Protein AF-A0A2S9GIR5-F1 (afdb_monomer_lite)

Radius of gyration: 17.57 Å; chains: 1; bounding box: 39×29×47 Å

Foldseek 3Di:
DVVVCVVCVVVVHDDDFDFQCPPDPRGFDWDFDDDVVQVVVVVVVVVVCVVVVHDDDPDDDDTPPDIDGPVNVVVVVCVVVVRD

Sequence (84 aa):
LFPKVFDMLYRGDTPRINGGDYPTPDGTCVRDYIHVTDLALAHVAAARRLADGLAVEPVYNLGSGEGTSVREIMTAMRNVTGVD

Structure (mmCIF, N/CA/C/O backbone):
data_AF-A0A2S9GIR5-F1
#
_entry.id   AF-A0A2S9GIR5-F1
#
loop_
_atom_site.group_PDB
_atom_site.id
_atom_site.type_symbol
_atom_site.label_atom_id
_atom_site.label_alt_id
_atom_site.label_comp_id
_atom_site.label_asym_id
_atom_site.label_entity_id
_atom_site.label_seq_id
_atom_site.pdbx_PDB_ins_code
_atom_site.Cartn_x
_atom_site.Cartn_y
_atom_site.Cartn_z
_atom_site.occupancy
_atom_site.B_iso_or_equiv
_atom_site.auth_seq_id
_atom_site.auth_comp_id
_atom_site.auth_asym_id
_atom_site.auth_atom_id
_atom_site.pdbx_PDB_model_num
ATOM 1 N N . LEU A 1 1 ? -1.917 -6.739 8.114 1.00 89.44 1 LEU A N 1
ATOM 2 C CA . LEU A 1 1 ? -3.142 -6.081 8.624 1.00 89.44 1 LEU A CA 1
ATOM 3 C C . LEU A 1 1 ? -4.387 -6.770 8.070 1.00 89.44 1 LEU A C 1
ATOM 5 O O . LEU A 1 1 ? -4.991 -7.521 8.820 1.00 89.44 1 LEU A O 1
ATOM 9 N N . PHE A 1 2 ? -4.691 -6.616 6.774 1.00 94.81 2 PHE A N 1
ATOM 10 C CA . PHE A 1 2 ? -5.926 -7.115 6.146 1.00 94.81 2 PHE A CA 1
ATOM 11 C C . PHE A 1 2 ? -6.266 -8.591 6.425 1.00 94.81 2 PHE A C 1
ATOM 13 O O . PHE A 1 2 ? -7.328 -8.819 6.998 1.00 94.81 2 PHE A O 1
ATOM 20 N N . PRO A 1 3 ? -5.399 -9.595 6.154 1.00 95.31 3 PRO A N 1
ATOM 21 C CA . PRO A 1 3 ? -5.796 -10.997 6.343 1.00 95.31 3 PRO A CA 1
ATOM 22 C C . PRO A 1 3 ? -6.114 -11.336 7.801 1.00 95.31 3 PRO A C 1
ATOM 24 O O . PRO A 1 3 ? -7.058 -12.062 8.080 1.00 95.31 3 PRO A O 1
ATOM 27 N N . LYS A 1 4 ? -5.353 -10.757 8.740 1.00 95.25 4 LYS A N 1
ATOM 28 C CA . LYS A 1 4 ? -5.571 -10.943 10.178 1.00 95.25 4 LYS A CA 1
ATOM 29 C C . LYS A 1 4 ? -6.906 -10.349 10.623 1.00 95.25 4 LYS A C 1
ATOM 31 O O . LYS A 1 4 ? -7.613 -10.980 11.392 1.00 95.25 4 LYS A O 1
ATOM 36 N N . VAL A 1 5 ? -7.233 -9.140 10.161 1.00 95.88 5 VAL A N 1
ATOM 37 C CA . VAL A 1 5 ? -8.507 -8.497 10.508 1.00 95.88 5 VAL A CA 1
ATOM 38 C C . VAL A 1 5 ? -9.673 -9.300 9.943 1.00 95.88 5 VAL A C 1
ATOM 40 O O . VAL A 1 5 ? -10.596 -9.601 10.686 1.00 95.88 5 VAL A O 1
ATOM 43 N N . PHE A 1 6 ? -9.608 -9.719 8.677 1.00 95.31 6 PHE A N 1
ATOM 44 C CA . PHE A 1 6 ? -10.670 -10.528 8.083 1.00 95.31 6 PHE A CA 1
ATOM 45 C C . PHE A 1 6 ? -10.844 -11.890 8.768 1.00 95.31 6 PHE A C 1
ATOM 47 O O . PHE A 1 6 ? -11.980 -12.282 9.006 1.00 95.31 6 PHE A O 1
ATOM 54 N N . ASP A 1 7 ? -9.761 -12.582 9.144 1.00 96.56 7 ASP A N 1
ATOM 55 C CA . ASP A 1 7 ? -9.845 -13.838 9.910 1.00 96.56 7 ASP A CA 1
ATOM 56 C C . ASP A 1 7 ? -10.510 -13.632 11.281 1.00 96.56 7 ASP A C 1
ATOM 58 O O . ASP A 1 7 ? -11.371 -14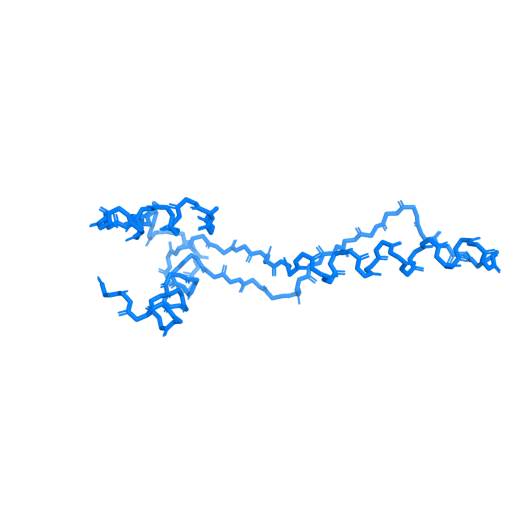.416 11.666 1.00 96.56 7 ASP A O 1
ATOM 62 N N . MET A 1 8 ? -10.180 -12.545 11.988 1.00 96.12 8 MET A N 1
ATOM 63 C CA . MET A 1 8 ? -10.835 -12.203 13.257 1.00 96.12 8 MET A CA 1
ATOM 64 C C . MET A 1 8 ? -12.330 -11.930 13.064 1.00 96.12 8 MET A C 1
ATOM 66 O O . MET A 1 8 ? -13.151 -12.534 13.748 1.00 96.12 8 MET A O 1
ATOM 70 N N . LEU A 1 9 ? -12.691 -11.092 12.086 1.00 94.50 9 LEU A N 1
ATOM 71 C CA . LEU A 1 9 ? -14.094 -10.788 11.790 1.00 94.50 9 LEU A CA 1
ATOM 72 C C . LEU A 1 9 ? -14.875 -12.050 11.396 1.00 94.50 9 LEU A C 1
ATOM 74 O O . LEU A 1 9 ? -16.001 -12.237 11.847 1.00 94.50 9 LEU A O 1
ATOM 78 N N . TYR A 1 10 ? -14.270 -12.951 10.617 1.00 94.25 10 TYR A N 1
ATOM 79 C CA . TYR A 1 10 ? -14.880 -14.229 10.238 1.00 94.25 10 TYR A CA 1
ATOM 80 C C . TYR A 1 10 ? -15.166 -15.133 11.448 1.00 94.25 10 TYR A C 1
ATOM 82 O O . TYR A 1 10 ? -16.144 -15.877 11.451 1.00 94.25 10 TYR A O 1
ATOM 90 N N . ARG A 1 11 ? -14.337 -15.056 12.495 1.00 96.00 11 ARG A N 1
ATOM 91 C CA . ARG A 1 11 ? -14.519 -15.797 13.754 1.00 96.00 11 ARG A CA 1
ATOM 92 C C . ARG A 1 11 ? -15.464 -15.106 14.743 1.00 96.00 11 ARG A C 1
ATOM 94 O O . ARG A 1 11 ? -15.760 -15.689 15.780 1.00 96.00 11 ARG A O 1
ATOM 101 N N . GLY A 1 12 ? -15.940 -13.898 14.434 1.00 94.38 12 GLY A N 1
ATOM 102 C CA . GLY A 1 12 ? -16.720 -13.068 15.357 1.00 94.38 12 GLY A CA 1
ATOM 103 C C . GLY A 1 12 ? -15.876 -12.345 16.414 1.00 94.38 12 GLY A C 1
ATOM 104 O O . GLY A 1 12 ? -16.426 -11.836 17.387 1.00 94.38 12 GLY A O 1
ATOM 105 N N . ASP A 1 13 ? -14.554 -12.287 16.238 1.00 95.88 13 ASP A N 1
ATOM 106 C CA . ASP A 1 13 ? -13.638 -11.592 17.141 1.00 95.88 13 ASP A CA 1
ATOM 107 C C . ASP A 1 13 ? -13.497 -10.106 16.770 1.00 95.88 13 ASP A C 1
ATOM 109 O O . ASP A 1 13 ? -13.453 -9.736 15.595 1.00 95.88 13 ASP A O 1
ATOM 113 N N . THR A 1 14 ? -13.314 -9.239 17.772 1.00 94.38 14 THR A N 1
ATOM 114 C CA . THR A 1 14 ? -13.096 -7.796 17.565 1.00 94.38 14 THR A CA 1
ATOM 115 C C . THR A 1 14 ? -11.606 -7.464 17.364 1.00 94.38 14 THR A C 1
ATOM 117 O O . THR A 1 14 ? -10.793 -7.670 18.276 1.00 94.38 14 THR A O 1
ATOM 120 N N . PRO A 1 15 ? -11.201 -6.900 16.208 1.00 94.25 15 PRO A N 1
ATOM 121 C CA . PRO A 1 15 ? -9.831 -6.448 15.983 1.00 94.25 15 PRO A CA 1
ATOM 122 C C . PRO A 1 15 ? -9.442 -5.287 16.906 1.00 94.25 15 PRO A C 1
ATOM 124 O O . PRO A 1 15 ? -10.245 -4.404 17.198 1.00 94.25 15 PRO A O 1
ATOM 127 N N . ARG A 1 16 ? -8.172 -5.247 17.326 1.00 94.19 16 ARG A N 1
ATOM 128 C CA . ARG A 1 16 ? -7.622 -4.173 18.169 1.00 94.19 16 ARG A CA 1
ATOM 129 C C . ARG A 1 16 ? -6.591 -3.344 17.411 1.00 94.19 16 ARG A C 1
ATOM 131 O O . ARG A 1 16 ? -5.695 -3.902 16.776 1.00 94.19 16 ARG A O 1
ATOM 138 N N 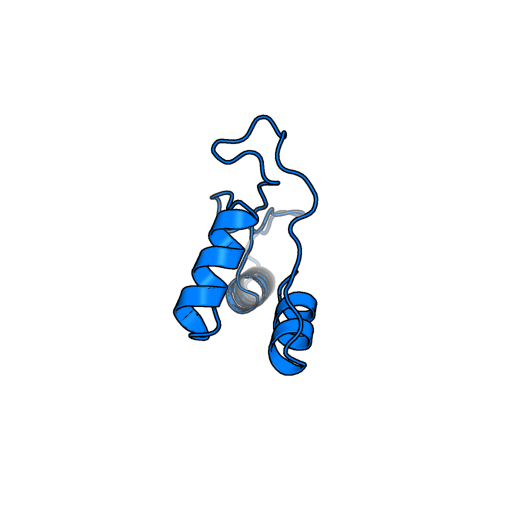. ILE A 1 17 ? -6.697 -2.022 17.529 1.00 95.31 17 ILE A N 1
ATOM 139 C CA . ILE A 1 17 ? -5.661 -1.080 17.095 1.00 95.31 17 ILE A CA 1
ATOM 140 C C . ILE A 1 17 ? -4.623 -0.978 18.216 1.00 95.31 17 ILE A C 1
ATOM 142 O O . ILE A 1 17 ? -4.976 -0.730 19.366 1.00 95.31 17 ILE A O 1
ATOM 146 N N . ASN A 1 18 ? -3.349 -1.184 17.882 1.00 94.94 18 ASN A N 1
ATOM 147 C CA . ASN A 1 18 ? -2.246 -1.041 18.831 1.00 94.94 18 ASN A CA 1
ATOM 148 C C . ASN A 1 18 ? -1.566 0.315 18.610 1.00 94.94 18 ASN A C 1
ATOM 150 O O . ASN A 1 18 ? -0.937 0.518 17.570 1.00 94.94 18 ASN A O 1
ATOM 154 N N . GLY A 1 19 ? -1.698 1.211 19.590 1.00 94.38 19 GLY A N 1
ATOM 155 C CA . GLY A 1 19 ? -1.237 2.601 19.525 1.00 94.38 19 GLY A CA 1
ATOM 156 C C . GLY A 1 19 ? -2.379 3.594 19.289 1.00 94.38 19 GLY A C 1
ATOM 157 O O . GLY A 1 19 ? -3.416 3.245 18.723 1.00 94.38 19 GLY A O 1
ATOM 158 N N . GLY A 1 20 ? -2.191 4.826 19.755 1.00 96.50 20 GLY A N 1
ATOM 159 C CA . GLY A 1 20 ? -3.196 5.898 19.671 1.00 96.50 20 GLY A CA 1
ATOM 160 C C . GLY A 1 20 ? -2.647 7.291 19.991 1.00 96.50 20 GLY A C 1
ATOM 161 O O . GLY A 1 20 ? -3.414 8.228 20.178 1.00 96.50 20 GLY A O 1
ATOM 162 N N . ASP A 1 21 ? -1.329 7.403 20.083 1.00 97.75 21 ASP A N 1
ATOM 163 C CA . ASP A 1 21 ? -0.550 8.533 20.573 1.00 97.75 21 ASP A CA 1
ATOM 164 C C . ASP A 1 21 ? 0.601 8.894 19.616 1.00 97.75 21 ASP A C 1
ATOM 166 O O . ASP A 1 21 ? 1.490 9.673 19.958 1.00 97.75 21 ASP A O 1
ATOM 170 N N . TYR A 1 22 ? 0.592 8.352 18.392 1.00 97.94 22 TYR A N 1
ATOM 171 C CA . TYR A 1 22 ? 1.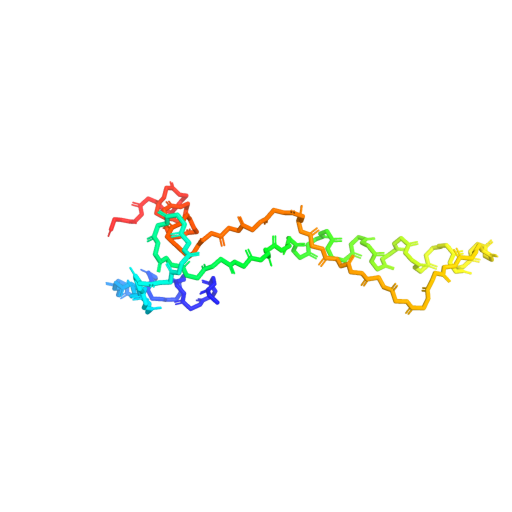540 8.761 17.360 1.00 97.94 22 TYR A CA 1
ATOM 172 C C . TYR A 1 22 ? 1.283 10.219 16.942 1.00 97.94 22 TYR A C 1
ATOM 174 O O . TYR A 1 22 ? 0.123 10.637 16.900 1.00 97.94 22 TYR A O 1
ATOM 182 N N . PRO A 1 23 ? 2.321 10.982 16.539 1.00 97.69 23 PRO A N 1
ATOM 183 C CA . PRO A 1 23 ? 2.175 12.337 15.998 1.00 97.69 23 PRO A CA 1
ATOM 184 C C . PRO A 1 23 ? 1.583 12.299 14.575 1.00 97.69 23 PRO A C 1
ATOM 186 O O . PRO A 1 23 ? 2.242 12.601 13.584 1.00 97.69 23 PRO A O 1
ATOM 189 N N . THR A 1 24 ? 0.332 11.865 14.480 1.00 98.00 24 THR A N 1
ATOM 190 C CA . THR A 1 24 ? -0.468 11.658 13.265 1.00 98.00 24 THR A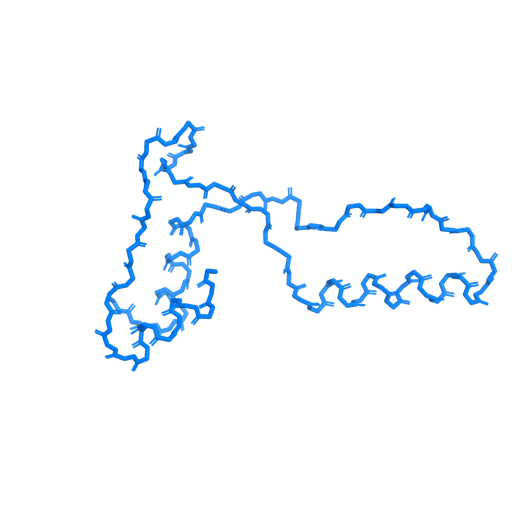 CA 1
ATOM 191 C C . THR A 1 24 ? -1.880 12.186 13.529 1.00 98.00 24 THR A C 1
ATOM 193 O O . THR A 1 24 ? -2.274 12.236 14.697 1.00 98.00 24 THR A O 1
ATOM 196 N N . PRO A 1 25 ? -2.661 12.567 12.501 1.00 97.62 25 PRO A N 1
ATOM 197 C CA . PRO A 1 25 ? -3.944 13.246 12.705 1.00 97.62 25 PRO A CA 1
ATOM 198 C C . PRO A 1 25 ? -4.936 12.528 13.636 1.00 97.62 25 PRO A C 1
ATOM 200 O O . PRO A 1 25 ? -5.674 13.195 14.355 1.00 97.62 25 PRO A O 1
ATOM 203 N N . ASP A 1 26 ? -4.941 11.190 13.663 1.00 97.81 26 ASP A N 1
ATOM 204 C CA . ASP A 1 26 ? -5.852 10.383 14.493 1.00 97.81 26 ASP A CA 1
ATOM 205 C C . ASP A 1 26 ? -5.155 9.519 15.562 1.00 97.81 26 ASP A C 1
ATOM 207 O O . ASP A 1 26 ? -5.776 8.625 16.161 1.00 97.81 26 ASP A O 1
ATOM 211 N N . GLY A 1 27 ? -3.861 9.775 15.775 1.00 98.06 27 GLY A N 1
ATOM 212 C CA . GLY A 1 27 ? -3.014 9.081 16.740 1.00 98.06 27 GLY A CA 1
ATOM 213 C C . GLY A 1 27 ? -2.567 7.677 16.325 1.00 98.06 27 GLY A C 1
ATOM 214 O O . GLY A 1 27 ? -1.820 7.046 17.074 1.00 98.06 27 GLY A O 1
ATOM 215 N N . THR A 1 28 ? -2.995 7.149 15.174 1.00 98.50 28 THR A N 1
ATOM 216 C CA . THR A 1 28 ? -2.664 5.786 14.735 1.00 98.50 28 THR A CA 1
ATOM 217 C C . THR A 1 28 ? -1.592 5.757 13.645 1.00 98.50 28 THR A C 1
ATOM 219 O O . THR A 1 28 ? -1.376 6.712 12.909 1.00 98.50 28 THR A O 1
ATOM 222 N N . CYS A 1 29 ? -0.877 4.634 13.529 1.00 98.00 29 CYS A N 1
ATOM 223 C CA . CYS A 1 29 ? 0.170 4.471 12.518 1.00 98.00 29 CYS A CA 1
ATOM 224 C C . CYS A 1 29 ? -0.342 4.762 11.095 1.00 98.00 29 CYS A C 1
ATOM 226 O O . CYS A 1 29 ? -1.313 4.150 10.664 1.00 98.00 29 CYS A O 1
ATOM 228 N N . VAL A 1 30 ? 0.383 5.593 10.344 1.00 97.94 30 VAL A N 1
ATOM 229 C CA . VAL A 1 30 ? 0.148 5.838 8.910 1.00 97.94 30 VAL A CA 1
ATOM 230 C C . VAL A 1 30 ? 1.072 4.957 8.070 1.00 97.94 30 VAL A C 1
ATOM 232 O O . VAL A 1 30 ? 2.258 4.817 8.390 1.00 97.94 30 VAL A O 1
ATOM 235 N N . ARG A 1 31 ? 0.543 4.317 7.024 1.00 97.25 31 ARG A N 1
ATOM 236 C CA . ARG A 1 31 ? 1.294 3.481 6.072 1.00 97.25 31 ARG A CA 1
ATOM 237 C C . ARG A 1 31 ? 0.809 3.734 4.648 1.00 97.25 31 ARG A C 1
ATOM 239 O O . ARG A 1 31 ? -0.358 4.041 4.446 1.00 97.25 31 ARG A O 1
ATOM 246 N N . ASP A 1 32 ? 1.705 3.572 3.682 1.00 97.25 32 ASP A N 1
ATOM 247 C CA . ASP A 1 32 ? 1.351 3.576 2.262 1.00 97.25 32 ASP A CA 1
ATOM 248 C C . ASP A 1 32 ? 0.934 2.154 1.849 1.00 97.25 32 ASP A C 1
ATOM 250 O O . ASP A 1 32 ? 1.727 1.210 1.948 1.00 97.25 32 ASP A O 1
ATOM 254 N N . TYR A 1 33 ? -0.332 1.987 1.459 1.00 95.94 33 TYR A N 1
ATOM 255 C CA . TYR A 1 33 ? -0.887 0.716 0.999 1.00 95.94 33 TYR A CA 1
ATOM 256 C C . TYR A 1 33 ? -1.068 0.751 -0.518 1.00 95.94 33 TYR A C 1
ATOM 258 O O . TYR A 1 33 ? -1.879 1.510 -1.033 1.00 95.94 33 TYR A O 1
ATOM 266 N N . ILE A 1 34 ? -0.373 -0.134 -1.232 1.00 96.25 34 ILE A N 1
ATOM 267 C CA . ILE A 1 34 ? -0.546 -0.318 -2.677 1.00 96.25 34 ILE A CA 1
ATOM 268 C C . ILE A 1 34 ? -1.424 -1.538 -2.968 1.00 96.25 34 ILE A C 1
ATOM 270 O O . ILE A 1 34 ? -1.287 -2.589 -2.333 1.00 96.25 34 ILE A O 1
ATOM 274 N N . HIS A 1 35 ? -2.320 -1.419 -3.949 1.00 95.81 35 HIS A N 1
ATOM 275 C CA . HIS A 1 35 ? -3.102 -2.557 -4.411 1.00 95.81 35 HIS A CA 1
ATOM 276 C C . HIS A 1 35 ? -2.189 -3.573 -5.117 1.00 95.81 35 HIS A C 1
ATOM 278 O O . HIS A 1 35 ? -1.350 -3.216 -5.944 1.00 95.81 35 HIS A O 1
ATOM 284 N N . VAL A 1 36 ? -2.358 -4.867 -4.826 1.00 96.88 36 VAL A N 1
ATOM 285 C CA . VAL A 1 36 ? -1.469 -5.918 -5.361 1.00 96.88 36 VAL A CA 1
ATOM 286 C C . VAL A 1 36 ? -1.467 -5.969 -6.893 1.00 96.88 36 VAL A C 1
ATOM 288 O O . VAL A 1 36 ? -0.439 -6.259 -7.502 1.00 96.88 36 VAL A O 1
ATOM 291 N N . THR A 1 37 ? -2.593 -5.633 -7.529 1.00 98.12 37 THR A N 1
ATOM 292 C CA . THR A 1 37 ? -2.678 -5.540 -8.993 1.00 98.12 37 THR A CA 1
ATOM 293 C C . THR A 1 37 ? -1.808 -4.417 -9.544 1.00 98.12 37 THR A C 1
ATOM 295 O O . THR A 1 37 ? -1.137 -4.640 -10.545 1.00 98.12 37 THR A O 1
ATOM 298 N N . ASP A 1 38 ? -1.743 -3.257 -8.890 1.00 97.38 38 ASP A N 1
ATOM 299 C CA . ASP A 1 38 ? -0.913 -2.137 -9.356 1.00 97.38 38 ASP A CA 1
ATOM 300 C C . ASP A 1 38 ? 0.572 -2.479 -9.235 1.00 97.38 38 ASP A C 1
ATOM 302 O O . ASP A 1 38 ? 1.352 -2.229 -10.156 1.00 97.38 38 ASP A O 1
ATOM 306 N N . LEU A 1 39 ? 0.950 -3.165 -8.150 1.00 97.62 39 LEU A N 1
ATOM 307 C CA . LEU A 1 39 ? 2.293 -3.714 -7.991 1.00 97.62 39 LEU A CA 1
ATOM 308 C C . LEU A 1 39 ? 2.628 -4.692 -9.129 1.00 97.62 39 LEU A C 1
ATOM 310 O O . LEU A 1 39 ? 3.692 -4.585 -9.739 1.00 97.62 39 LEU A O 1
ATOM 314 N N . ALA A 1 40 ? 1.728 -5.624 -9.450 1.00 98.50 40 ALA A N 1
ATOM 315 C CA . ALA A 1 40 ? 1.930 -6.576 -10.541 1.00 98.50 40 ALA A CA 1
ATOM 316 C C . ALA A 1 40 ? 2.029 -5.879 -11.911 1.00 98.50 40 ALA A C 1
ATOM 318 O O . ALA A 1 40 ? 2.916 -6.198 -12.705 1.00 98.50 40 ALA A O 1
ATOM 319 N N . LEU A 1 41 ? 1.165 -4.896 -12.177 1.00 98.38 41 LEU A N 1
ATOM 320 C CA . LEU A 1 41 ? 1.180 -4.114 -13.414 1.00 98.38 41 LEU A CA 1
ATOM 321 C C . LEU A 1 41 ? 2.485 -3.331 -13.578 1.00 98.38 41 LEU A C 1
ATOM 323 O O . LEU A 1 41 ? 3.034 -3.311 -14.680 1.00 98.38 41 LEU A O 1
ATOM 327 N N . ALA A 1 42 ? 3.024 -2.756 -12.502 1.00 97.62 42 ALA A N 1
ATOM 328 C CA . ALA A 1 42 ? 4.315 -2.074 -12.532 1.00 97.62 42 ALA A CA 1
ATOM 329 C C . ALA A 1 42 ? 5.459 -3.020 -12.939 1.00 97.62 42 ALA A C 1
ATOM 331 O O . ALA A 1 42 ? 6.289 -2.665 -13.778 1.00 97.62 42 ALA A O 1
ATOM 332 N N . HIS A 1 43 ? 5.467 -4.256 -12.426 1.00 97.75 43 HIS A N 1
ATOM 333 C CA . HIS A 1 43 ? 6.459 -5.263 -12.821 1.00 97.75 43 HIS A CA 1
ATOM 334 C C . HIS A 1 43 ? 6.315 -5.666 -14.294 1.00 97.75 43 HIS A C 1
ATOM 336 O O . HIS A 1 43 ? 7.312 -5.745 -15.013 1.00 97.75 43 HIS A O 1
ATOM 342 N N . VAL A 1 44 ? 5.083 -5.872 -14.774 1.00 98.44 44 VAL A N 1
ATOM 343 C CA . VAL A 1 44 ? 4.820 -6.164 -16.195 1.00 98.44 44 VAL A CA 1
ATOM 344 C C . VAL A 1 44 ? 5.276 -5.005 -17.086 1.00 98.44 44 VAL A C 1
ATOM 346 O O . VAL A 1 44 ? 5.870 -5.238 -18.139 1.00 98.44 44 VAL A O 1
ATOM 349 N N . ALA A 1 45 ? 5.035 -3.760 -16.673 1.00 97.81 45 ALA A N 1
ATOM 350 C CA . ALA A 1 45 ? 5.471 -2.577 -17.407 1.00 97.81 45 ALA A CA 1
ATOM 351 C C . ALA A 1 45 ? 7.004 -2.496 -17.502 1.00 97.81 45 ALA A C 1
ATOM 353 O O . ALA A 1 45 ? 7.533 -2.277 -18.593 1.00 97.81 45 ALA A O 1
ATOM 354 N N . ALA A 1 46 ? 7.719 -2.734 -16.398 1.00 97.88 46 ALA A N 1
ATOM 355 C CA . ALA A 1 46 ? 9.181 -2.773 -16.390 1.00 97.88 46 ALA A CA 1
ATOM 356 C C . ALA A 1 46 ? 9.732 -3.882 -17.304 1.00 97.88 46 ALA A C 1
ATOM 358 O O . ALA A 1 46 ? 10.625 -3.631 -18.113 1.00 97.88 46 ALA A O 1
ATOM 359 N N . ALA A 1 47 ? 9.152 -5.085 -17.239 1.00 97.94 47 ALA A N 1
ATOM 360 C CA . ALA A 1 47 ? 9.552 -6.210 -18.080 1.00 97.94 47 ALA A CA 1
ATOM 361 C C . ALA A 1 47 ? 9.359 -5.923 -19.579 1.00 97.94 47 ALA A C 1
ATOM 363 O O . ALA A 1 47 ? 10.235 -6.238 -20.382 1.00 97.94 47 ALA A O 1
ATOM 364 N N . ARG A 1 48 ? 8.245 -5.285 -19.963 1.00 98.50 48 ARG A N 1
ATOM 365 C CA . ARG A 1 48 ? 7.989 -4.885 -21.358 1.00 98.50 48 ARG A CA 1
ATOM 366 C C . ARG A 1 48 ? 9.002 -3.860 -21.853 1.00 98.50 48 ARG A C 1
ATOM 368 O O . ARG A 1 48 ? 9.574 -4.053 -22.916 1.00 98.50 48 ARG A O 1
ATOM 375 N N . ARG A 1 49 ? 9.293 -2.825 -21.058 1.00 98.25 49 ARG A N 1
ATOM 376 C CA . ARG A 1 49 ? 10.311 -1.824 -21.419 1.00 98.25 49 ARG A CA 1
ATOM 377 C C . ARG A 1 49 ? 11.676 -2.458 -21.671 1.00 98.25 49 ARG A C 1
ATOM 379 O O . ARG A 1 49 ? 12.312 -2.134 -22.667 1.00 98.25 49 ARG A O 1
ATOM 386 N N . LEU A 1 50 ? 12.092 -3.379 -20.801 1.00 97.56 50 LEU A N 1
ATOM 387 C CA . LEU A 1 50 ? 13.332 -4.136 -20.978 1.00 97.56 50 LEU A CA 1
ATOM 388 C C . LEU A 1 50 ? 13.319 -4.971 -22.266 1.00 97.56 50 LEU A C 1
ATOM 390 O O . LEU A 1 50 ? 14.304 -4.965 -23.001 1.00 97.56 50 LEU A O 1
ATOM 394 N N . ALA A 1 51 ? 12.213 -5.664 -22.551 1.00 98.38 51 ALA A N 1
ATOM 395 C CA . ALA A 1 51 ? 12.061 -6.464 -23.767 1.00 98.38 51 ALA A CA 1
ATOM 396 C C . ALA A 1 51 ? 12.127 -5.613 -25.048 1.00 98.38 51 ALA A C 1
ATOM 398 O O . ALA A 1 51 ? 12.689 -6.056 -26.046 1.00 98.38 51 ALA A O 1
ATOM 399 N N . ASP A 1 52 ? 11.628 -4.378 -24.991 1.00 98.44 52 ASP A N 1
ATOM 400 C CA . ASP A 1 52 ? 11.672 -3.411 -26.092 1.00 98.44 52 ASP A CA 1
ATOM 401 C C . ASP A 1 52 ? 13.041 -2.704 -26.221 1.00 98.44 52 ASP A C 1
ATOM 403 O O . ASP A 1 52 ? 13.207 -1.806 -27.048 1.00 98.44 52 ASP A O 1
ATOM 407 N N . GLY A 1 53 ? 14.034 -3.067 -25.397 1.00 97.94 53 GLY A N 1
ATOM 408 C CA . GLY A 1 53 ? 15.355 -2.430 -25.373 1.00 97.94 53 GLY A CA 1
ATOM 409 C C . GLY A 1 53 ? 15.345 -0.997 -24.828 1.00 97.94 53 GLY A C 1
ATOM 410 O O . GLY A 1 53 ? 16.306 -0.251 -25.022 1.00 97.94 53 GLY A O 1
ATOM 411 N N . LEU A 1 54 ? 14.264 -0.593 -24.157 1.00 98.25 54 LEU A N 1
ATOM 412 C CA . LEU A 1 54 ? 14.132 0.721 -23.543 1.00 98.25 54 LEU A CA 1
ATOM 413 C C . LEU A 1 54 ? 14.795 0.736 -22.165 1.00 98.25 54 LEU A C 1
ATOM 415 O O . LEU A 1 54 ? 14.742 -0.232 -21.407 1.00 98.25 54 LEU A O 1
ATOM 419 N N . ALA A 1 55 ? 15.365 1.884 -21.804 1.00 95.44 55 ALA A N 1
ATOM 420 C CA . ALA A 1 55 ? 15.964 2.072 -20.491 1.00 95.44 55 ALA A CA 1
ATOM 421 C C . ALA A 1 55 ? 14.924 1.944 -19.359 1.00 95.44 55 ALA A C 1
ATOM 423 O O . ALA A 1 55 ? 13.786 2.432 -19.462 1.00 95.44 55 ALA A O 1
ATOM 424 N N . VAL A 1 56 ? 15.359 1.323 -18.264 1.00 96.56 56 VAL A N 1
ATOM 425 C CA . VAL A 1 56 ? 14.703 1.287 -16.954 1.00 96.56 56 VAL A CA 1
ATOM 426 C C . VAL A 1 56 ? 15.745 1.627 -15.891 1.00 96.56 56 VAL A C 1
ATOM 428 O O . VAL A 1 56 ? 16.926 1.321 -16.055 1.00 96.56 56 VAL A O 1
ATOM 431 N N . GLU A 1 57 ? 15.311 2.255 -14.808 1.00 96.62 57 GLU A N 1
ATOM 432 C CA . GLU A 1 57 ? 16.147 2.521 -13.646 1.00 96.62 57 GLU A CA 1
ATOM 433 C C . GLU A 1 57 ? 16.360 1.234 -12.838 1.00 96.62 57 GLU A C 1
ATOM 435 O O . GLU A 1 57 ? 15.500 0.346 -12.845 1.00 96.62 57 GLU A O 1
ATOM 440 N N . PRO A 1 58 ? 17.471 1.123 -12.091 1.00 94.06 58 PRO A N 1
ATOM 441 C CA . PRO A 1 58 ? 17.745 -0.060 -11.278 1.00 94.06 58 PRO A CA 1
ATOM 442 C C . PRO A 1 58 ? 16.762 -0.255 -10.119 1.00 94.06 58 PRO A C 1
ATOM 444 O O . PRO A 1 58 ? 16.589 -1.375 -9.642 1.00 94.06 58 PRO A O 1
ATOM 447 N N . VAL A 1 59 ? 16.161 0.833 -9.623 1.00 97.06 59 VAL A N 1
ATOM 448 C CA . VAL A 1 59 ? 15.301 0.827 -8.435 1.00 97.06 59 VAL A CA 1
ATOM 449 C C . VAL A 1 59 ? 14.158 1.821 -8.608 1.00 97.06 59 VAL A C 1
ATOM 451 O O . VAL A 1 59 ? 14.373 2.965 -9.003 1.00 97.06 59 VAL A O 1
ATOM 454 N N . TYR A 1 60 ? 12.954 1.390 -8.234 1.00 96.75 60 TYR A N 1
ATOM 455 C CA . TYR A 1 60 ? 11.756 2.221 -8.181 1.00 96.75 60 TYR A CA 1
ATOM 456 C C . TYR A 1 60 ? 11.043 2.039 -6.843 1.00 96.75 60 TYR A C 1
ATOM 458 O O . TYR A 1 60 ? 10.929 0.919 -6.343 1.00 96.75 60 TYR A O 1
ATOM 466 N N . ASN A 1 61 ? 10.502 3.131 -6.304 1.00 96.81 61 ASN A N 1
ATOM 467 C CA . ASN A 1 61 ? 9.492 3.053 -5.254 1.00 96.81 61 ASN A CA 1
ATOM 468 C C . ASN A 1 61 ? 8.123 2.831 -5.899 1.00 96.81 61 ASN A C 1
ATOM 470 O O . ASN A 1 61 ? 7.781 3.502 -6.871 1.00 96.81 61 ASN A O 1
ATOM 474 N N . LEU A 1 62 ? 7.340 1.914 -5.335 1.00 96.88 62 LEU A N 1
ATOM 475 C CA . LEU A 1 62 ? 5.961 1.656 -5.733 1.00 96.88 62 LEU A CA 1
ATOM 476 C C . LEU A 1 62 ? 5.073 1.800 -4.500 1.00 96.88 62 LEU A C 1
ATOM 478 O O . LEU A 1 62 ? 5.222 1.057 -3.532 1.00 96.88 62 LEU A O 1
ATOM 482 N N . GLY A 1 63 ? 4.173 2.772 -4.553 1.00 95.69 63 GLY A N 1
ATOM 483 C CA . GLY A 1 63 ? 3.237 3.112 -3.491 1.00 95.69 63 GLY A CA 1
ATOM 484 C C . GLY A 1 63 ? 2.012 3.801 -4.079 1.00 95.69 63 GLY A C 1
ATOM 485 O O . GLY A 1 63 ? 1.996 4.138 -5.264 1.00 95.69 63 GLY A O 1
ATOM 486 N N . SER A 1 64 ? 0.991 4.004 -3.258 1.00 93.25 64 SER A N 1
ATOM 487 C CA . SER A 1 64 ? -0.174 4.813 -3.623 1.00 93.25 64 SER A CA 1
ATOM 488 C C . SER A 1 64 ? 0.147 6.312 -3.647 1.00 93.25 64 SER A C 1
ATOM 490 O O . SER A 1 64 ? -0.556 7.076 -4.302 1.00 93.25 64 SER A O 1
ATOM 492 N N . GLY A 1 65 ? 1.225 6.730 -2.968 1.00 91.69 65 GLY A N 1
ATOM 493 C CA . GLY A 1 65 ? 1.631 8.132 -2.852 1.00 91.69 65 GLY A CA 1
ATOM 494 C C . GLY A 1 65 ? 0.928 8.889 -1.723 1.00 91.69 65 GLY A C 1
ATOM 495 O O . GLY A 1 65 ? 1.364 9.985 -1.376 1.00 91.69 65 GLY A O 1
ATOM 496 N N . GLU A 1 66 ? -0.092 8.293 -1.102 1.00 92.50 66 GLU A N 1
ATOM 497 C CA . GLU A 1 66 ? -0.809 8.857 0.038 1.00 92.50 66 GLU A CA 1
ATOM 498 C C . GLU A 1 66 ? -0.784 7.879 1.218 1.00 92.50 66 GLU A C 1
ATOM 500 O O . GLU A 1 66 ? -1.032 6.682 1.094 1.00 92.50 66 GLU A O 1
ATOM 505 N N . GLY A 1 67 ? -0.445 8.385 2.401 1.00 96.25 67 GLY A N 1
ATOM 506 C CA . GLY A 1 67 ? -0.470 7.575 3.612 1.00 96.25 67 GLY A CA 1
ATOM 507 C C . GLY A 1 67 ? -1.896 7.403 4.125 1.00 96.25 67 GLY A C 1
ATOM 508 O O . GLY A 1 67 ? -2.639 8.374 4.204 1.00 96.25 67 GLY A O 1
ATOM 509 N N . THR A 1 68 ? -2.246 6.192 4.553 1.00 97.75 68 THR A N 1
ATOM 510 C CA . THR A 1 68 ? -3.516 5.897 5.230 1.00 97.75 68 THR A CA 1
ATOM 511 C C . THR A 1 68 ? -3.249 5.423 6.655 1.00 97.75 68 THR A C 1
ATOM 513 O O . THR A 1 68 ? -2.355 4.602 6.900 1.00 97.75 68 THR A O 1
ATOM 516 N N . SER A 1 69 ? -4.007 5.938 7.617 1.00 98.25 69 SER A N 1
ATOM 517 C CA . SER A 1 69 ? -3.927 5.535 9.016 1.00 98.25 69 SER A CA 1
ATOM 518 C C . SER A 1 69 ? -4.554 4.155 9.251 1.00 98.25 69 SER A C 1
ATOM 520 O O . SER A 1 69 ? -5.413 3.682 8.501 1.00 98.25 69 SER A O 1
ATOM 522 N N . VAL A 1 70 ? -4.172 3.489 10.344 1.00 97.69 70 VAL A N 1
ATOM 523 C CA . VAL A 1 70 ? -4.824 2.232 10.745 1.00 97.69 70 VAL A CA 1
ATOM 524 C C . VAL A 1 70 ? -6.313 2.454 11.029 1.00 97.69 70 VAL A C 1
ATOM 526 O O . VAL A 1 70 ? -7.120 1.591 10.688 1.00 97.69 70 VAL A O 1
ATOM 529 N N . ARG A 1 71 ? -6.706 3.582 11.631 1.00 97.44 71 ARG A N 1
ATOM 530 C CA . ARG A 1 71 ? -8.121 3.862 11.926 1.00 97.44 71 ARG A CA 1
ATOM 531 C C . ARG A 1 71 ? -8.939 4.068 10.651 1.00 97.44 71 ARG A C 1
ATOM 533 O O . ARG A 1 71 ? -10.051 3.547 10.572 1.00 97.44 71 ARG A O 1
ATOM 540 N N . GLU A 1 72 ? -8.393 4.761 9.657 1.00 97.75 72 GLU A N 1
ATOM 541 C CA . GLU A 1 72 ? -9.020 4.930 8.341 1.00 97.75 72 GLU A CA 1
ATOM 542 C C . GLU A 1 72 ? -9.245 3.567 7.672 1.00 97.75 72 GLU A C 1
ATOM 544 O O . GLU A 1 72 ? -10.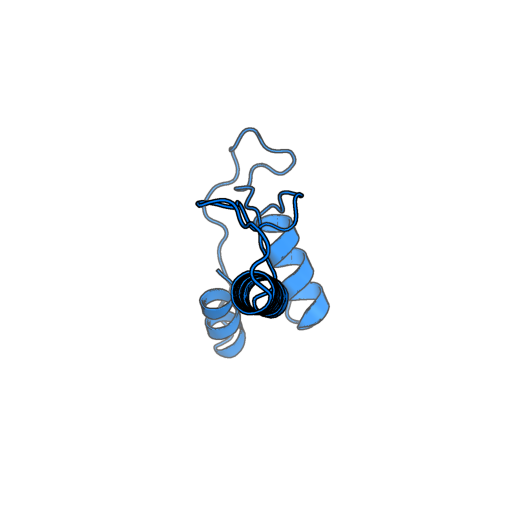366 3.266 7.258 1.00 97.75 72 GLU A O 1
ATOM 549 N N . ILE A 1 73 ? -8.236 2.684 7.679 1.00 97.19 73 ILE A N 1
ATOM 550 C CA . ILE A 1 73 ? -8.374 1.312 7.161 1.00 97.19 73 ILE A CA 1
ATOM 551 C C . ILE A 1 73 ? -9.451 0.517 7.910 1.00 97.19 73 ILE A C 1
ATOM 553 O O . ILE A 1 73 ? -10.283 -0.131 7.277 1.00 97.19 73 ILE A O 1
ATOM 557 N N . MET A 1 74 ? -9.468 0.556 9.245 1.00 96.38 74 MET A N 1
ATOM 558 C CA . MET A 1 74 ? -10.473 -0.166 10.039 1.00 96.38 74 MET A CA 1
ATOM 559 C C . MET A 1 74 ? -11.895 0.358 9.788 1.00 96.38 74 MET A C 1
ATOM 561 O O . MET A 1 74 ? -12.842 -0.428 9.752 1.00 96.38 74 MET A O 1
ATOM 565 N N . THR A 1 75 ? -12.042 1.668 9.575 1.00 96.44 75 THR A N 1
ATOM 566 C CA . THR A 1 75 ? -13.318 2.304 9.209 1.00 96.44 75 THR A CA 1
ATOM 567 C C . THR A 1 75 ? -13.768 1.837 7.825 1.00 96.44 75 THR A C 1
ATOM 569 O O . THR A 1 75 ? -14.912 1.420 7.655 1.00 96.44 75 THR A O 1
ATOM 572 N N . ALA A 1 76 ? -12.863 1.825 6.844 1.00 96.56 76 ALA A N 1
ATOM 573 C CA . ALA A 1 76 ? -13.159 1.330 5.504 1.00 96.56 76 ALA A CA 1
ATOM 574 C C . ALA A 1 76 ? -13.564 -0.154 5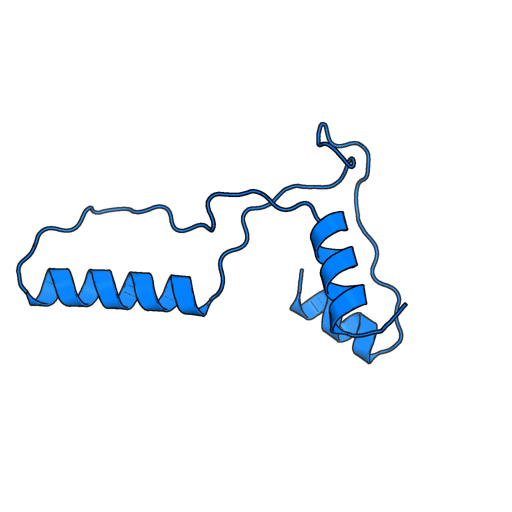.518 1.00 96.56 76 ALA A C 1
ATOM 576 O O . ALA A 1 76 ? -14.541 -0.526 4.872 1.00 96.56 76 ALA A O 1
ATOM 577 N N . MET A 1 77 ? -12.870 -0.993 6.297 1.00 95.94 77 MET A N 1
ATOM 578 C CA . MET A 1 77 ? -13.235 -2.403 6.468 1.00 95.94 77 MET A CA 1
ATOM 579 C C . MET A 1 77 ? -14.645 -2.555 7.038 1.00 95.94 77 MET A C 1
ATOM 581 O O . MET A 1 77 ? -15.432 -3.274 6.437 1.00 95.94 77 MET A O 1
ATOM 585 N N . ARG A 1 78 ? -14.983 -1.848 8.127 1.00 94.75 78 ARG A N 1
ATOM 586 C CA . ARG A 1 78 ? -16.338 -1.837 8.713 1.00 94.75 78 ARG A CA 1
ATOM 587 C C . ARG A 1 78 ? -17.399 -1.483 7.673 1.00 94.75 78 ARG A C 1
ATOM 589 O O . ARG A 1 78 ? -18.394 -2.187 7.546 1.00 94.75 78 ARG A O 1
ATOM 596 N N . ASN A 1 79 ? -17.159 -0.427 6.897 1.00 96.69 79 ASN A N 1
ATOM 597 C CA . ASN A 1 79 ? -18.104 0.041 5.884 1.00 96.69 79 ASN A CA 1
ATOM 598 C C . ASN A 1 79 ? -18.303 -0.977 4.750 1.00 96.69 79 ASN A C 1
ATOM 600 O O . ASN A 1 79 ? -19.423 -1.159 4.285 1.00 96.69 79 ASN A O 1
ATOM 604 N N . VAL A 1 80 ? -17.230 -1.634 4.299 1.00 96.06 80 VAL A N 1
ATOM 605 C CA . VAL A 1 80 ? -17.283 -2.603 3.190 1.00 96.06 80 VAL A CA 1
ATOM 606 C C . VAL A 1 80 ? -17.856 -3.949 3.632 1.00 96.06 80 VAL A C 1
ATOM 608 O O . VAL A 1 80 ? -18.590 -4.574 2.871 1.00 96.06 80 VAL A O 1
ATOM 611 N N . THR A 1 81 ? -17.523 -4.420 4.837 1.00 93.38 81 THR A N 1
ATOM 612 C CA . THR A 1 81 ? -17.990 -5.723 5.333 1.00 93.38 81 THR A CA 1
ATOM 613 C C . THR A 1 81 ? -19.366 -5.658 5.989 1.00 93.38 81 THR A C 1
ATOM 615 O O . THR A 1 81 ? -20.026 -6.689 6.085 1.00 93.38 81 THR A O 1
ATOM 618 N N . GLY A 1 82 ? -19.795 -4.483 6.463 1.00 94.06 82 GLY A N 1
ATOM 619 C CA . GLY A 1 82 ? -21.026 -4.315 7.240 1.00 94.06 82 GLY A CA 1
ATOM 620 C C . GLY A 1 82 ? -20.955 -4.904 8.654 1.00 94.06 82 GLY A C 1
ATOM 621 O O . GLY A 1 82 ? -21.994 -5.080 9.286 1.00 94.06 82 GLY A O 1
ATOM 622 N N . VAL A 1 83 ? -19.755 -5.239 9.142 1.00 89.94 83 VAL A N 1
ATOM 623 C CA . VAL A 1 83 ? -19.534 -5.795 10.487 1.00 89.94 83 VAL A CA 1
ATOM 624 C C . VAL A 1 83 ? -19.117 -4.677 11.441 1.00 89.94 83 VAL A C 1
ATOM 626 O O . VAL A 1 83 ? -18.066 -4.062 11.239 1.00 89.94 83 VAL A O 1
ATOM 629 N N . ASP A 1 84 ? -19.945 -4.433 12.460 1.00 80.81 84 ASP A N 1
ATOM 630 C CA . ASP A 1 84 ? -19.751 -3.418 13.508 1.00 80.81 84 ASP A CA 1
ATOM 631 C C . ASP A 1 84 ? -18.844 -3.918 14.653 1.00 80.81 84 ASP A C 1
ATOM 633 O O . ASP A 1 84 ? -18.963 -5.096 15.049 1.00 80.81 84 ASP A O 1
#

pLDDT: mean 96.16, std 2.51, range [80.81, 98.5]

Secondary structure (DSSP, 8-state):
-HHHHHHHHHTTPPP----S-SSSTTSSPEE----HHHHHHHHHHHHHHHHTT----S----S-SS-EEHHHHHHHHHHHH---